Protein AF-A0A2D9HC71-F1 (afdb_monomer)

Solvent-accessible surface area (backbone atoms only — not comparable to full-atom values): 7088 Å² total; per-residue (Å²): 134,86,84,80,78,90,80,75,78,79,78,71,77,45,74,59,57,49,27,47,52,50,37,58,60,58,59,55,52,28,61,72,37,66,41,94,52,65,39,94,90,45,102,46,64,30,28,51,44,60,48,26,53,52,52,30,50,45,60,72,72,49,93,69,63,90,89,57,60,57,69,59,50,36,56,44,42,69,48,67,64,60,27,30,64,72,52,47,76,72,66,94,84,42,81,83,74,67,54,82,56,62,62,46,34,49,54,26,41,55,58,56,60,62,39,55,118

Mean predicted aligned error: 7.42 Å

Radius of gyration: 19.46 Å; Cα contacts (8 Å, |Δi|>4): 107; chains: 1; bounding box: 35×69×45 Å

Sequence (117 aa):
MPSSFPGGNDISVTPRLSQQLHFLLEVDRLKSVERQNHCVHAKRRENTAEHSWHLALFALVLDLPASVDRYRVIQMLLLHDLVEIDAGDTFAYDEEGHGDKLAPETAAAERLFGLLP

Foldseek 3Di:
DDDDDPDPPPPPQDPQNVLVVVLVVLLVLQQVFFDPDPDPPDPDTDTLQVVLVVVLVCLVPDDDPPPDDSVVVNVCSNCVCSLCSFLGDDHPPPPVSPDPSVVSSVVSCCVSVVSHD

Nearest PDB structures (foldseek):
  3kh1-assembly1_A  TM=9.439E-01  e=6.065E-09  Paramagnetospirillum magnetotacticum MS-1
  4l7e-assembly1_A  TM=8.380E-01  e=2.917E-04  Homo sapiens
  4dmb-assembly1_A  TM=8.307E-01  e=3.678E-04  Homo sapiens
  4l1j-assembly1_A  TM=8.373E-01  e=5.847E-04  Homo sapiens
  4l7w-assembly1_A-2  TM=8.364E-01  e=1.566E-03  Homo sapiens

Structure (mmCIF, N/CA/C/O backbone):
data_AF-A0A2D9HC71-F1
#
_entry.id   AF-A0A2D9HC71-F1
#
loop_
_atom_site.group_PDB
_atom_site.id
_atom_site.type_symbol
_atom_site.label_atom_id
_atom_site.label_alt_id
_atom_site.label_comp_id
_atom_site.label_asym_id
_atom_site.label_entity_id
_atom_site.label_seq_id
_atom_site.pdbx_PDB_ins_code
_atom_site.Cartn_x
_atom_site.Cartn_y
_atom_site.Cartn_z
_atom_site.occupancy
_atom_site.B_iso_or_equiv
_atom_site.auth_seq_id
_atom_site.auth_comp_id
_atom_site.auth_asym_id
_atom_site.auth_atom_id
_atom_site.pdbx_PDB_model_num
ATOM 1 N N . MET A 1 1 ? -7.007 42.620 20.228 1.00 36.97 1 MET A N 1
ATOM 2 C CA . MET A 1 1 ? -6.565 43.133 18.914 1.00 36.97 1 MET A CA 1
ATOM 3 C C . MET A 1 1 ? -6.501 41.950 17.961 1.00 36.97 1 MET A C 1
ATOM 5 O O . MET A 1 1 ? -5.686 41.073 18.221 1.00 36.97 1 MET A O 1
ATOM 9 N N . PRO A 1 2 ? -7.370 41.843 16.946 1.00 40.94 2 PRO A N 1
ATOM 10 C CA . PRO A 1 2 ? -7.267 40.769 15.968 1.00 40.94 2 PRO A CA 1
ATOM 11 C C . PRO A 1 2 ? -6.222 41.155 14.915 1.00 40.94 2 PRO A C 1
ATOM 13 O O . PRO A 1 2 ? -6.359 42.176 14.246 1.00 40.94 2 PRO A O 1
ATOM 16 N N . SER A 1 3 ? -5.160 40.362 14.781 1.00 39.69 3 SER A N 1
ATOM 17 C CA . SER A 1 3 ? -4.249 40.446 13.639 1.00 39.69 3 SER A CA 1
ATOM 18 C C . SER A 1 3 ? -4.803 39.571 12.515 1.00 39.69 3 SER A C 1
ATOM 20 O O . SER A 1 3 ? -4.619 38.355 12.508 1.00 39.69 3 SER A O 1
ATOM 22 N N . SER A 1 4 ? -5.520 40.183 11.581 1.00 42.62 4 SER A N 1
ATOM 23 C CA . SER A 1 4 ? -5.905 39.567 10.314 1.00 42.62 4 SER A CA 1
ATOM 24 C C . SER A 1 4 ? -4.711 39.592 9.358 1.00 42.62 4 SER A C 1
ATOM 26 O O . SER A 1 4 ? -4.336 40.660 8.874 1.00 42.62 4 SER A O 1
ATOM 28 N N . PHE A 1 5 ? -4.118 38.429 9.088 1.00 44.91 5 PHE A N 1
ATOM 29 C CA . PHE A 1 5 ? -3.215 38.243 7.952 1.00 44.91 5 PHE A CA 1
ATOM 30 C C . PHE A 1 5 ? -4.054 38.106 6.669 1.00 44.91 5 PHE A C 1
ATOM 32 O O . PHE A 1 5 ? -4.857 37.176 6.581 1.00 44.91 5 PHE A O 1
ATOM 39 N N . PRO A 1 6 ? -3.904 38.995 5.672 1.00 51.66 6 PRO A N 1
ATOM 40 C CA . PRO A 1 6 ? -4.572 38.848 4.390 1.00 51.66 6 PRO A CA 1
ATOM 41 C C . PRO A 1 6 ? -3.710 37.950 3.493 1.00 51.66 6 PRO A C 1
ATOM 43 O O . PRO A 1 6 ? -2.567 38.288 3.198 1.00 51.66 6 PRO A O 1
ATOM 46 N N . GLY A 1 7 ? -4.245 36.803 3.067 1.00 50.25 7 GLY A N 1
ATOM 47 C CA . GLY A 1 7 ? -3.600 35.961 2.047 1.00 50.25 7 GLY A CA 1
ATOM 48 C C . GLY A 1 7 ? -3.447 34.474 2.370 1.00 50.25 7 GLY A C 1
ATOM 49 O O . GLY A 1 7 ? -2.825 33.759 1.590 1.00 50.25 7 GLY A O 1
ATOM 50 N N . GLY A 1 8 ? -4.014 33.975 3.470 1.00 47.31 8 GLY A N 1
ATOM 51 C CA . GLY A 1 8 ? -4.179 32.534 3.641 1.00 47.31 8 GLY A CA 1
ATOM 52 C C . GLY A 1 8 ? -5.299 32.054 2.726 1.00 47.31 8 GLY A C 1
ATOM 53 O O . GLY A 1 8 ? -6.461 32.322 3.016 1.00 47.31 8 GLY A O 1
ATOM 54 N N . ASN A 1 9 ? -4.970 31.376 1.624 1.00 54.88 9 ASN A N 1
ATOM 55 C CA . ASN A 1 9 ? -5.941 30.501 0.973 1.00 54.88 9 ASN A CA 1
ATOM 56 C C . ASN A 1 9 ? -6.439 29.550 2.064 1.00 54.88 9 ASN A C 1
ATOM 58 O O . ASN A 1 9 ? -5.667 28.728 2.558 1.00 54.88 9 ASN A O 1
ATOM 62 N N . ASP A 1 10 ? -7.690 29.709 2.480 1.00 58.59 10 ASP A N 1
ATOM 63 C CA . ASP A 1 10 ? -8.365 28.736 3.321 1.00 58.59 10 ASP A CA 1
ATOM 64 C C . ASP A 1 10 ? -8.474 27.462 2.480 1.00 58.59 10 ASP A C 1
ATOM 66 O O . ASP A 1 10 ? -9.360 27.331 1.630 1.00 58.59 10 ASP A O 1
ATOM 70 N N . ILE A 1 11 ? -7.495 26.559 2.616 1.00 62.00 11 ILE A N 1
ATOM 71 C CA . ILE A 1 11 ? -7.579 25.209 2.061 1.00 62.00 11 ILE A CA 1
ATOM 72 C C . ILE A 1 11 ? -8.621 24.490 2.915 1.00 62.00 11 ILE A C 1
ATOM 74 O O . ILE A 1 11 ? -8.301 23.663 3.767 1.00 62.00 11 ILE A O 1
ATOM 78 N N . SER A 1 12 ? -9.886 24.855 2.719 1.00 76.75 12 SER A N 1
ATOM 79 C CA . SER A 1 12 ? -11.001 24.120 3.281 1.00 76.75 12 SER A CA 1
ATOM 80 C C . SER A 1 12 ? -10.921 22.708 2.706 1.00 76.75 12 SER A C 1
ATOM 82 O O . SER A 1 12 ? -11.017 22.480 1.496 1.00 76.75 12 SER A O 1
ATOM 84 N N . VAL A 1 13 ? -10.623 21.743 3.573 1.00 84.81 13 VAL A N 1
ATOM 85 C CA . VAL A 1 13 ? -10.505 20.343 3.175 1.00 84.81 13 VAL A CA 1
ATOM 86 C C . VAL A 1 13 ? -11.888 19.884 2.731 1.00 84.81 13 VAL A C 1
ATOM 88 O O . VAL A 1 13 ? -12.815 19.786 3.534 1.00 84.81 13 VAL A O 1
ATOM 91 N N . THR A 1 14 ? -12.043 19.628 1.433 1.00 95.00 14 THR A N 1
ATOM 92 C CA . THR A 1 14 ? -13.307 19.108 0.901 1.00 95.00 14 THR A CA 1
ATOM 93 C C . THR A 1 14 ? -13.585 17.712 1.472 1.00 95.00 14 THR A C 1
ATOM 95 O O . THR A 1 14 ? -12.635 16.965 1.728 1.00 95.00 14 THR A O 1
ATOM 98 N N . PRO A 1 15 ? -14.859 17.292 1.607 1.00 94.25 15 PRO A N 1
ATOM 99 C CA . PRO A 1 15 ? -15.185 15.931 2.041 1.00 94.25 15 PRO A CA 1
ATOM 100 C C . PRO A 1 15 ? -14.494 14.853 1.194 1.00 94.25 15 PRO A C 1
ATOM 102 O O . PRO A 1 15 ? -13.988 13.871 1.733 1.00 94.25 15 PRO A O 1
ATOM 105 N N . ARG A 1 16 ? -14.381 15.085 -0.123 1.00 95.50 16 ARG A N 1
ATOM 106 C CA . ARG A 1 16 ? -13.664 14.207 -1.057 1.00 95.50 16 ARG A CA 1
ATOM 107 C C . ARG A 1 16 ? -12.180 14.084 -0.709 1.00 95.50 16 ARG A C 1
ATOM 109 O O . ARG A 1 16 ? -11.674 12.973 -0.606 1.00 95.50 16 ARG A O 1
ATOM 116 N N . LEU A 1 17 ? -11.491 15.211 -0.515 1.00 95.62 17 LEU A N 1
ATOM 117 C CA . LEU A 1 17 ? -10.074 15.210 -0.144 1.00 95.62 17 LEU A CA 1
ATOM 118 C C . LEU A 1 17 ? -9.864 14.543 1.220 1.00 95.62 17 LEU A C 1
ATOM 120 O O . LEU A 1 17 ? -8.917 13.783 1.385 1.00 95.62 17 LEU A O 1
ATOM 124 N N . SER A 1 18 ? -10.767 14.773 2.177 1.00 96.00 18 SER A N 1
ATOM 125 C CA . SER A 1 18 ? -10.693 14.127 3.488 1.00 96.00 18 SER A CA 1
ATOM 126 C C . SER A 1 18 ? -10.788 12.602 3.393 1.00 96.00 18 SER A C 1
ATOM 128 O O . SER A 1 18 ? -10.026 11.917 4.068 1.00 96.00 18 SER A O 1
ATOM 130 N N . GLN A 1 19 ? -11.684 12.066 2.557 1.00 96.94 19 GLN A N 1
ATOM 131 C CA . GLN A 1 19 ? -11.811 10.618 2.334 1.00 96.94 19 GLN A CA 1
ATOM 132 C C . GLN A 1 19 ? -10.568 10.037 1.655 1.00 96.94 19 GLN A C 1
ATOM 134 O O . GLN A 1 19 ? -10.045 9.014 2.085 1.00 96.94 19 GLN A O 1
ATOM 139 N N . GLN A 1 20 ? -10.028 10.735 0.652 1.00 97.38 20 GLN A N 1
ATOM 140 C CA . GLN A 1 20 ? -8.792 10.326 -0.018 1.00 97.38 20 GLN A CA 1
ATOM 141 C C . GLN A 1 20 ? -7.602 10.289 0.946 1.00 97.38 20 GLN A C 1
ATOM 143 O O . GLN A 1 20 ? -6.853 9.318 0.954 1.00 97.38 20 GLN A O 1
ATOM 148 N N . LEU A 1 21 ? -7.434 11.318 1.781 1.00 97.31 21 LEU A N 1
ATOM 149 C CA . LEU A 1 21 ? -6.377 11.345 2.792 1.00 97.31 21 LEU A CA 1
ATOM 150 C C . LEU A 1 21 ? -6.566 10.237 3.830 1.00 97.31 21 LEU A C 1
ATOM 152 O O . LEU A 1 21 ? -5.591 9.596 4.207 1.00 97.31 21 LEU A O 1
ATOM 156 N N . HIS A 1 22 ? -7.804 9.979 4.254 1.00 97.44 22 HIS A N 1
ATOM 157 C CA . HIS A 1 22 ? -8.105 8.887 5.174 1.00 97.44 22 HIS A CA 1
ATOM 158 C C . HIS A 1 22 ? -7.741 7.522 4.578 1.00 97.44 22 HIS A C 1
ATOM 160 O O . HIS A 1 22 ? -7.054 6.746 5.232 1.00 97.44 22 HIS A O 1
ATOM 166 N N . PHE A 1 23 ? -8.113 7.263 3.321 1.00 98.12 23 PHE A N 1
ATOM 167 C CA . PHE A 1 23 ? -7.698 6.056 2.606 1.00 98.12 23 PHE A CA 1
ATOM 168 C C . PHE A 1 23 ? -6.170 5.934 2.544 1.00 98.12 23 PHE A C 1
ATOM 170 O O . PHE A 1 23 ? -5.630 4.894 2.900 1.00 98.12 23 PHE A O 1
ATOM 177 N N . LEU A 1 24 ? -5.466 7.003 2.151 1.00 97.94 24 LEU A N 1
ATOM 178 C CA . LEU A 1 24 ? -4.002 7.003 2.044 1.00 97.94 24 LEU A CA 1
ATOM 179 C C . LEU A 1 24 ? -3.304 6.737 3.387 1.00 97.94 24 LEU A C 1
ATOM 181 O O . LEU A 1 24 ? -2.277 6.065 3.413 1.00 97.94 24 LEU A O 1
ATOM 185 N N . LEU A 1 25 ? -3.854 7.253 4.489 1.00 98.06 25 LEU A N 1
ATOM 186 C CA . LEU A 1 25 ? -3.351 6.981 5.836 1.00 98.06 25 LEU A CA 1
ATOM 187 C C . LEU A 1 25 ? -3.640 5.540 6.271 1.00 98.06 25 LEU A C 1
ATOM 189 O O . LEU A 1 25 ? -2.776 4.909 6.872 1.00 98.06 25 LEU A O 1
ATOM 193 N N . GLU A 1 26 ? -4.821 5.009 5.955 1.00 98.19 26 GLU A N 1
ATOM 194 C CA . GLU A 1 26 ? -5.191 3.638 6.314 1.00 98.19 26 GLU A CA 1
ATOM 195 C C . GLU A 1 26 ? -4.322 2.608 5.581 1.00 98.19 26 GLU A C 1
ATOM 197 O O . GLU A 1 26 ? -3.832 1.664 6.200 1.00 98.19 26 GLU A O 1
ATOM 202 N N . VAL A 1 27 ? -4.061 2.801 4.283 1.00 98.00 27 VAL A N 1
ATOM 203 C CA . VAL A 1 27 ? -3.253 1.850 3.500 1.00 98.00 27 VAL A CA 1
ATOM 204 C C . VAL A 1 27 ? -1.766 1.851 3.86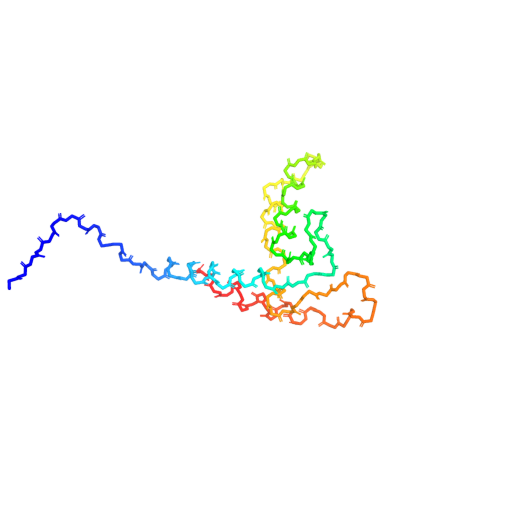1 1.00 98.00 27 VAL A C 1
ATOM 206 O O . VAL A 1 27 ? -1.061 0.892 3.552 1.00 98.00 27 VAL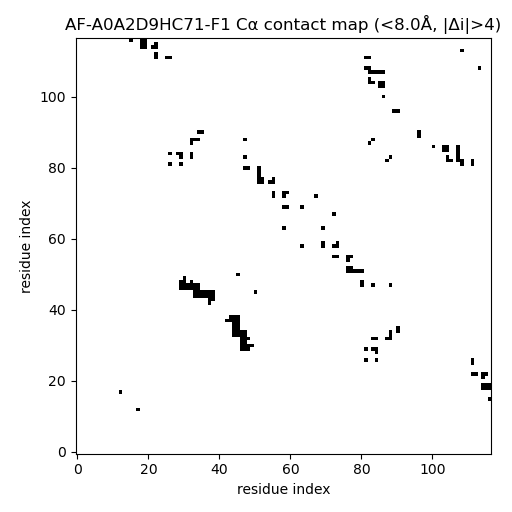 A O 1
ATOM 209 N N . ASP A 1 28 ? -1.276 2.871 4.577 1.00 98.31 28 ASP A N 1
ATOM 210 C CA . ASP A 1 28 ? 0.090 2.888 5.120 1.00 98.31 28 ASP A CA 1
ATOM 211 C C . ASP A 1 28 ? 0.359 1.688 6.045 1.00 98.31 28 ASP A C 1
ATOM 213 O O . ASP A 1 28 ? 1.485 1.186 6.113 1.00 98.31 28 ASP A O 1
ATOM 217 N N . ARG A 1 29 ? -0.698 1.159 6.682 1.00 98.19 29 ARG A N 1
ATOM 218 C CA . ARG A 1 29 ? -0.651 -0.032 7.540 1.00 98.19 29 ARG A CA 1
ATOM 219 C C . ARG A 1 29 ? -0.110 -1.269 6.826 1.00 98.19 29 ARG A C 1
ATOM 221 O O . ARG A 1 29 ? 0.425 -2.146 7.503 1.00 98.19 29 ARG A O 1
ATOM 228 N N . LEU A 1 30 ? -0.149 -1.323 5.492 1.00 98.31 30 LEU A N 1
ATOM 229 C CA . LEU A 1 30 ? 0.437 -2.421 4.717 1.00 98.31 30 LEU A CA 1
ATOM 230 C C . LEU A 1 30 ? 1.935 -2.618 5.017 1.00 98.31 30 LEU A C 1
ATOM 232 O O . LEU A 1 30 ? 2.440 -3.736 4.985 1.00 98.31 30 LEU A O 1
ATOM 236 N N . LYS A 1 31 ? 2.651 -1.551 5.397 1.00 98.19 31 LYS A N 1
ATOM 237 C CA . LYS A 1 31 ? 4.072 -1.609 5.793 1.00 98.19 31 LYS A CA 1
ATOM 238 C C . LYS A 1 31 ? 4.330 -2.438 7.056 1.00 98.19 31 LYS A C 1
ATOM 240 O O . LYS A 1 31 ? 5.484 -2.744 7.346 1.00 98.19 31 LYS A O 1
ATOM 245 N N . SER A 1 32 ? 3.285 -2.762 7.819 1.00 97.31 32 SER A N 1
ATOM 246 C CA . SER A 1 32 ? 3.369 -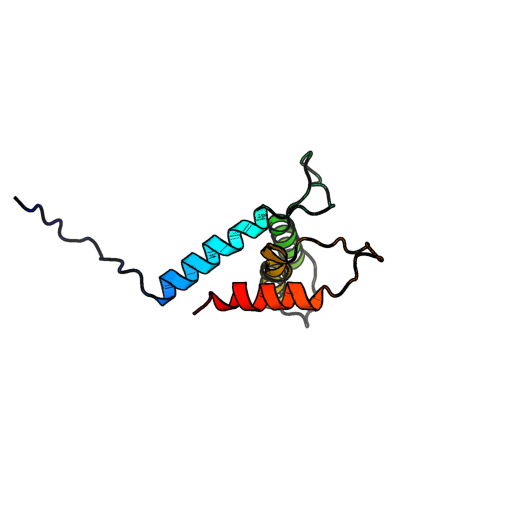3.578 9.037 1.00 97.31 32 SER A CA 1
ATOM 247 C C . SER A 1 32 ? 3.103 -5.069 8.806 1.00 97.31 32 SER A C 1
ATOM 249 O O . SER A 1 32 ? 3.321 -5.864 9.718 1.00 97.31 32 SER A O 1
ATOM 251 N N . VAL A 1 33 ? 2.669 -5.459 7.602 1.00 97.00 33 VAL A N 1
ATOM 252 C CA . VAL A 1 33 ? 2.436 -6.861 7.240 1.00 97.00 33 VAL A CA 1
ATOM 253 C C . VAL A 1 33 ? 3.759 -7.478 6.787 1.00 97.00 33 VAL A C 1
ATOM 255 O O . VAL A 1 33 ? 4.297 -7.098 5.750 1.00 97.00 33 VAL A O 1
ATOM 258 N N . GLU A 1 34 ? 4.320 -8.391 7.583 1.00 96.31 34 GLU A N 1
ATOM 259 C CA . GLU A 1 34 ? 5.563 -9.101 7.251 1.00 96.31 34 GLU A CA 1
ATOM 260 C C . GLU A 1 34 ? 5.307 -10.369 6.429 1.00 96.31 34 GLU A C 1
ATOM 262 O O . GLU A 1 34 ? 4.557 -11.253 6.846 1.00 96.31 34 GLU A O 1
ATOM 267 N N . ARG A 1 35 ? 6.055 -10.520 5.337 1.00 94.00 35 ARG A N 1
ATOM 268 C CA . ARG A 1 35 ? 6.081 -11.699 4.467 1.00 94.00 35 ARG A CA 1
ATOM 269 C C . ARG A 1 35 ? 7.152 -12.682 4.896 1.00 94.00 35 ARG A C 1
ATOM 271 O O . ARG A 1 35 ? 8.125 -12.329 5.557 1.00 94.00 35 ARG A O 1
ATOM 278 N N . GLN A 1 36 ? 7.020 -13.956 4.537 1.00 91.19 36 GLN A N 1
ATOM 279 C CA . GLN A 1 36 ? 8.065 -14.963 4.823 1.00 91.19 36 GLN A CA 1
ATOM 280 C C . GLN A 1 36 ? 9.396 -14.680 4.100 1.00 91.19 36 GLN A C 1
ATOM 282 O O . GLN A 1 36 ? 10.458 -15.103 4.556 1.00 91.19 36 GLN A O 1
ATOM 287 N N . ASN A 1 37 ? 9.357 -13.942 2.991 1.00 91.50 37 ASN A N 1
ATOM 288 C CA . ASN A 1 37 ? 10.540 -13.588 2.218 1.00 91.50 37 ASN A CA 1
ATOM 289 C C . ASN A 1 37 ? 11.503 -12.706 3.028 1.00 91.50 37 ASN A C 1
ATOM 291 O O . ASN A 1 37 ? 11.094 -11.859 3.816 1.00 91.50 37 ASN A O 1
ATOM 295 N N . HIS A 1 38 ? 12.806 -12.877 2.802 1.00 93.69 38 HIS A N 1
ATOM 296 C CA . HIS A 1 38 ? 13.843 -12.029 3.388 1.00 93.69 38 HIS A CA 1
ATOM 297 C C . HIS A 1 38 ? 14.331 -10.982 2.390 1.00 93.69 38 HIS A C 1
ATOM 299 O O . HIS A 1 38 ? 14.505 -11.267 1.204 1.00 93.69 38 HIS A O 1
ATOM 305 N N . CYS A 1 39 ? 14.634 -9.782 2.884 1.00 95.31 39 CYS A N 1
ATOM 306 C CA . CYS A 1 39 ? 15.272 -8.760 2.066 1.00 95.31 39 CYS A CA 1
ATOM 307 C C . CYS A 1 39 ? 16.685 -9.205 1.654 1.00 95.31 39 CYS A C 1
ATOM 309 O O . CYS A 1 39 ? 17.500 -9.575 2.496 1.00 95.31 39 CYS A O 1
ATOM 311 N N . VAL A 1 40 ? 17.029 -9.061 0.372 1.00 94.19 40 VAL A N 1
ATOM 312 C CA . VAL A 1 40 ? 18.364 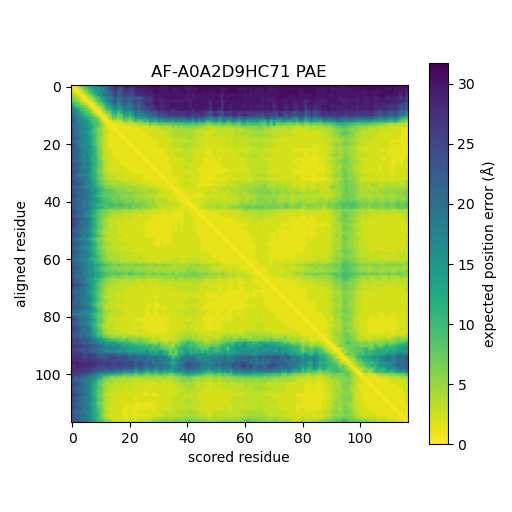-9.425 -0.151 1.00 94.19 40 VAL A CA 1
ATOM 313 C C . VAL A 1 40 ? 19.490 -8.624 0.520 1.00 94.19 40 VAL A C 1
ATOM 315 O O . VAL A 1 40 ? 20.580 -9.141 0.757 1.00 94.19 40 VAL A O 1
ATOM 318 N N . HIS A 1 41 ? 19.222 -7.360 0.854 1.00 95.44 41 HIS A N 1
ATOM 319 C CA . HIS A 1 41 ? 20.216 -6.425 1.389 1.00 95.44 41 HIS A CA 1
ATOM 320 C C . HIS A 1 41 ? 19.963 -6.007 2.846 1.00 95.44 41 HIS A C 1
ATOM 322 O O . HIS A 1 41 ? 20.650 -5.121 3.351 1.00 95.44 41 HIS A O 1
ATOM 328 N N . ALA A 1 42 ? 19.007 -6.628 3.544 1.00 93.81 42 ALA A N 1
ATOM 329 C CA . ALA A 1 42 ? 18.717 -6.320 4.944 1.00 93.81 42 ALA A CA 1
ATOM 330 C C . ALA A 1 42 ? 18.448 -7.593 5.754 1.00 93.81 42 ALA A C 1
ATOM 332 O O . ALA A 1 42 ? 17.814 -8.527 5.282 1.00 93.81 42 ALA A O 1
ATOM 333 N N . LYS A 1 43 ? 18.896 -7.622 7.014 1.00 94.94 43 LYS A N 1
ATOM 334 C CA . LYS A 1 43 ? 18.704 -8.766 7.926 1.00 94.94 43 LYS A CA 1
ATOM 335 C C . LYS A 1 43 ? 17.320 -8.755 8.585 1.00 94.94 43 LYS A C 1
ATOM 337 O O . LYS A 1 43 ? 17.211 -8.834 9.804 1.00 94.94 43 LYS A O 1
ATOM 342 N N . ARG A 1 44 ? 16.272 -8.599 7.784 1.00 96.50 44 ARG A N 1
ATOM 343 C CA . ARG A 1 44 ? 14.874 -8.608 8.225 1.00 96.50 44 ARG A CA 1
ATOM 344 C C . ARG A 1 44 ? 13.995 -9.270 7.171 1.00 96.50 44 ARG A C 1
ATOM 346 O O . ARG A 1 44 ? 14.455 -9.535 6.056 1.00 96.50 44 ARG A O 1
ATOM 353 N N . ARG A 1 45 ? 12.755 -9.549 7.548 1.00 96.12 45 ARG A N 1
ATOM 354 C CA . ARG A 1 45 ? 11.720 -9.993 6.620 1.00 96.12 45 ARG A CA 1
ATOM 355 C C . ARG A 1 45 ? 11.265 -8.834 5.742 1.00 96.12 45 ARG A C 1
ATOM 357 O O . ARG A 1 45 ? 11.362 -7.667 6.142 1.00 96.12 45 ARG A O 1
ATOM 364 N N . GLU A 1 46 ? 10.840 -9.188 4.539 1.00 97.12 46 GLU A N 1
ATOM 365 C CA . GLU A 1 46 ? 10.182 -8.286 3.609 1.00 97.12 46 GLU A CA 1
ATOM 366 C C . GLU A 1 46 ? 8.781 -7.940 4.149 1.00 97.12 46 GLU A C 1
ATOM 368 O O . GLU A 1 46 ? 8.130 -8.809 4.720 1.00 97.12 46 GLU A O 1
ATOM 373 N N . ASN A 1 47 ? 8.299 -6.708 3.996 1.00 97.56 47 ASN A N 1
ATOM 374 C CA . ASN A 1 47 ? 6.896 -6.353 4.217 1.00 97.56 47 ASN A CA 1
ATOM 375 C C . ASN A 1 47 ? 6.116 -6.280 2.895 1.00 97.56 47 ASN A C 1
ATOM 377 O O . ASN A 1 47 ? 6.681 -6.136 1.811 1.00 97.56 47 ASN A O 1
ATOM 381 N N . THR A 1 48 ? 4.796 -6.345 2.973 1.00 97.56 48 THR A N 1
ATOM 382 C CA . THR A 1 48 ? 3.940 -6.393 1.784 1.00 97.56 48 THR A CA 1
ATOM 383 C C . THR A 1 48 ? 3.978 -5.114 0.939 1.00 97.56 48 THR A C 1
ATOM 385 O O . THR A 1 48 ? 3.929 -5.168 -0.295 1.00 97.56 48 THR A O 1
ATOM 388 N N . ALA A 1 49 ? 4.158 -3.943 1.556 1.00 98.00 49 ALA A N 1
ATOM 389 C CA . ALA A 1 49 ? 4.250 -2.691 0.806 1.00 98.00 49 ALA A CA 1
ATOM 390 C C . ALA A 1 49 ? 5.535 -2.611 -0.040 1.00 98.00 49 ALA A C 1
ATOM 392 O O . ALA A 1 49 ? 5.492 -2.189 -1.198 1.00 98.00 49 ALA A O 1
ATOM 393 N N . GLU A 1 50 ? 6.681 -3.029 0.507 1.00 97.69 50 GLU A N 1
ATOM 394 C CA . GLU A 1 50 ? 7.935 -3.055 -0.259 1.00 97.69 50 GLU A CA 1
ATOM 395 C C . GLU A 1 50 ? 7.949 -4.158 -1.326 1.00 97.69 50 GLU A C 1
ATOM 397 O O . GLU A 1 50 ? 8.505 -3.938 -2.401 1.00 97.69 50 GLU A O 1
ATOM 402 N N . HIS A 1 51 ? 7.254 -5.274 -1.090 1.00 97.25 51 HIS A N 1
ATOM 403 C CA . HIS A 1 51 ? 7.022 -6.302 -2.103 1.00 97.25 51 HIS A CA 1
ATOM 404 C C . HIS A 1 51 ? 6.297 -5.728 -3.331 1.00 97.25 51 HIS A C 1
ATOM 406 O O . HIS A 1 51 ? 6.797 -5.800 -4.457 1.00 97.25 51 HIS A O 1
ATOM 412 N N . SER A 1 52 ? 5.157 -5.069 -3.101 1.00 97.94 52 SER A N 1
ATOM 413 C CA . SER A 1 52 ? 4.358 -4.425 -4.151 1.00 97.94 52 SER A CA 1
ATOM 414 C C . SER A 1 52 ? 5.152 -3.354 -4.912 1.00 97.94 52 SER A C 1
ATOM 416 O O . SER A 1 52 ? 5.115 -3.295 -6.144 1.00 97.94 52 SER A O 1
ATOM 418 N N . TRP A 1 53 ? 5.934 -2.535 -4.198 1.00 98.31 53 TRP A N 1
ATOM 419 C CA . TRP A 1 53 ? 6.845 -1.563 -4.814 1.00 98.31 53 TRP A CA 1
ATOM 420 C C . TRP A 1 53 ? 7.885 -2.239 -5.719 1.00 98.31 53 TRP A C 1
ATOM 422 O O . TRP A 1 53 ? 8.106 -1.792 -6.847 1.00 98.31 53 TRP A O 1
ATOM 432 N N . HIS A 1 54 ? 8.508 -3.324 -5.257 1.00 97.81 54 HIS A N 1
ATOM 433 C CA . HIS A 1 54 ? 9.557 -4.001 -6.011 1.00 97.81 54 HIS A CA 1
ATOM 434 C C . HIS A 1 54 ? 9.001 -4.696 -7.265 1.00 97.81 54 HIS A C 1
ATOM 436 O O . HIS A 1 54 ? 9.604 -4.601 -8.336 1.00 97.81 54 HIS A O 1
ATOM 442 N N . LEU A 1 55 ? 7.805 -5.292 -7.183 1.00 97.75 55 LEU A N 1
ATOM 443 C CA . LEU A 1 55 ? 7.104 -5.834 -8.352 1.00 97.75 55 LEU A CA 1
ATOM 444 C C . LEU A 1 55 ? 6.719 -4.743 -9.360 1.00 97.75 55 LEU A C 1
ATOM 446 O O . LEU A 1 55 ? 6.858 -4.940 -10.569 1.00 97.75 55 LEU A O 1
ATOM 450 N N . ALA A 1 56 ? 6.286 -3.567 -8.900 1.00 98.38 56 ALA A N 1
ATOM 451 C CA . ALA A 1 56 ? 6.010 -2.444 -9.795 1.00 98.38 56 ALA A CA 1
ATOM 452 C C . ALA A 1 56 ? 7.273 -1.992 -10.558 1.00 98.38 56 ALA A C 1
ATOM 454 O O . ALA A 1 56 ? 7.195 -1.669 -11.746 1.00 98.38 56 ALA A O 1
ATOM 455 N N . LEU A 1 57 ? 8.452 -2.033 -9.921 1.00 98.31 57 LEU A N 1
ATOM 456 C CA . LEU A 1 57 ? 9.728 -1.806 -10.610 1.00 98.31 57 LEU A CA 1
ATOM 457 C C . LEU A 1 57 ? 10.034 -2.901 -11.635 1.00 98.31 57 LEU A C 1
ATOM 459 O O . LEU A 1 57 ? 10.508 -2.588 -12.728 1.00 98.31 57 LEU A O 1
ATOM 463 N N . PHE A 1 58 ? 9.722 -4.164 -11.337 1.00 98.06 58 PHE A N 1
ATOM 464 C CA . PHE A 1 58 ? 9.873 -5.249 -12.311 1.00 98.06 58 PHE A CA 1
ATOM 465 C C . PHE A 1 58 ? 9.012 -4.989 -13.548 1.00 98.06 58 PHE A C 1
ATOM 467 O O . PHE A 1 58 ? 9.514 -5.094 -14.662 1.00 98.06 58 PHE A O 1
ATOM 474 N N . ALA A 1 59 ? 7.759 -4.560 -13.378 1.00 97.88 59 ALA A N 1
ATOM 475 C CA . ALA A 1 59 ? 6.879 -4.219 -14.498 1.00 97.88 59 ALA A CA 1
ATOM 476 C C . ALA A 1 59 ? 7.394 -3.041 -15.352 1.00 97.88 59 ALA A C 1
ATOM 478 O O . ALA A 1 59 ? 7.089 -2.958 -16.543 1.00 97.88 59 ALA A O 1
ATOM 479 N N . LEU A 1 60 ? 8.178 -2.129 -14.766 1.00 97.62 60 LEU A N 1
ATOM 480 C CA . LEU A 1 60 ? 8.824 -1.030 -15.490 1.00 97.62 60 LEU A CA 1
ATOM 481 C C . LEU A 1 60 ? 10.067 -1.476 -16.273 1.00 97.62 60 LEU A C 1
ATOM 483 O O . LEU A 1 60 ? 10.319 -0.947 -17.358 1.00 97.62 60 LEU A O 1
ATOM 487 N N . VAL A 1 61 ? 10.844 -2.415 -15.730 1.00 98.31 61 VAL A N 1
ATOM 488 C CA . VAL A 1 61 ? 12.155 -2.810 -16.273 1.00 98.31 61 VAL A CA 1
ATOM 489 C C . VAL A 1 61 ? 12.064 -4.001 -17.224 1.00 98.31 61 VAL A C 1
ATOM 491 O O . VAL A 1 61 ? 12.757 -4.021 -18.239 1.00 98.31 61 VAL A O 1
ATOM 494 N N . LEU A 1 62 ? 11.234 -4.992 -16.908 1.00 97.88 62 LEU A N 1
ATOM 495 C CA . LEU A 1 62 ? 11.116 -6.211 -17.700 1.00 97.88 62 LEU A CA 1
ATOM 496 C C . LEU A 1 62 ? 10.336 -5.964 -18.991 1.00 97.88 62 LEU A C 1
ATOM 498 O O . LEU A 1 62 ? 9.436 -5.120 -19.057 1.00 97.88 62 LEU A O 1
ATOM 502 N N . ASP A 1 63 ? 10.683 -6.727 -20.024 1.00 96.88 63 ASP A N 1
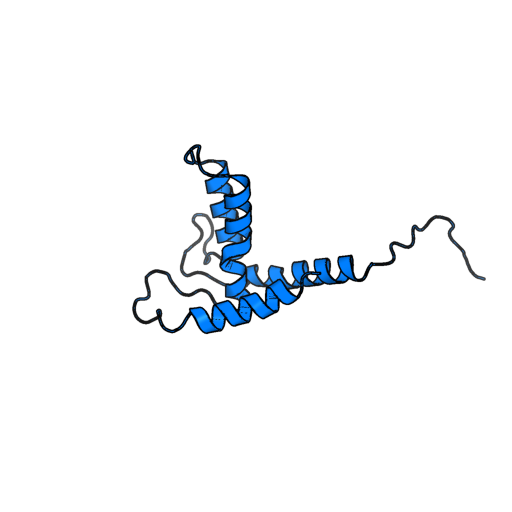ATOM 503 C CA . ASP A 1 63 ? 9.935 -6.722 -21.273 1.00 96.88 63 ASP A CA 1
ATOM 504 C C . ASP A 1 63 ? 8.581 -7.404 -21.051 1.00 96.88 63 ASP A C 1
ATOM 506 O O . ASP A 1 63 ? 8.510 -8.550 -20.602 1.00 96.88 63 ASP A O 1
ATOM 510 N N . LEU A 1 64 ? 7.505 -6.663 -21.309 1.00 95.69 64 LEU A N 1
ATOM 511 C CA . LEU A 1 64 ? 6.140 -7.165 -21.191 1.00 95.69 64 LEU A CA 1
ATOM 512 C C . LEU A 1 64 ? 5.592 -7.395 -22.600 1.00 95.69 64 LEU A C 1
ATOM 514 O O . LEU A 1 64 ? 5.926 -6.633 -23.509 1.00 95.69 64 LEU A O 1
ATOM 518 N N . PRO A 1 65 ? 4.712 -8.391 -22.802 1.00 97.19 65 PRO A N 1
ATOM 519 C CA . PRO A 1 65 ? 4.069 -8.583 -24.094 1.00 97.19 65 PRO A CA 1
ATOM 520 C C . PRO A 1 65 ? 3.404 -7.290 -24.583 1.00 97.19 65 PRO A C 1
ATOM 522 O O . PRO A 1 65 ? 2.748 -6.600 -23.808 1.00 97.19 65 PRO A O 1
ATOM 525 N N . ALA A 1 66 ? 3.509 -6.989 -25.880 1.00 94.81 66 ALA A N 1
ATOM 526 C CA . ALA A 1 66 ? 2.972 -5.750 -26.457 1.00 94.81 66 ALA A CA 1
ATOM 527 C C . ALA A 1 66 ? 1.447 -5.577 -26.281 1.00 94.81 66 ALA A C 1
ATOM 529 O O . ALA A 1 66 ? 0.929 -4.470 -26.395 1.00 94.81 66 ALA A O 1
ATOM 530 N N . SER A 1 67 ? 0.722 -6.666 -26.012 1.00 97.38 67 SER A N 1
ATOM 531 C CA . SER A 1 67 ? -0.711 -6.664 -25.704 1.00 97.38 67 SER A CA 1
ATOM 532 C C . SER A 1 67 ? -1.044 -6.256 -24.262 1.00 97.38 67 SER A C 1
ATOM 534 O O . SER A 1 67 ? -2.221 -6.104 -23.939 1.00 97.38 67 SER A O 1
ATOM 536 N N . VAL A 1 68 ? -0.046 -6.107 -23.388 1.00 97.62 68 VAL A N 1
ATOM 537 C CA . VAL A 1 68 ? -0.225 -5.793 -21.968 1.0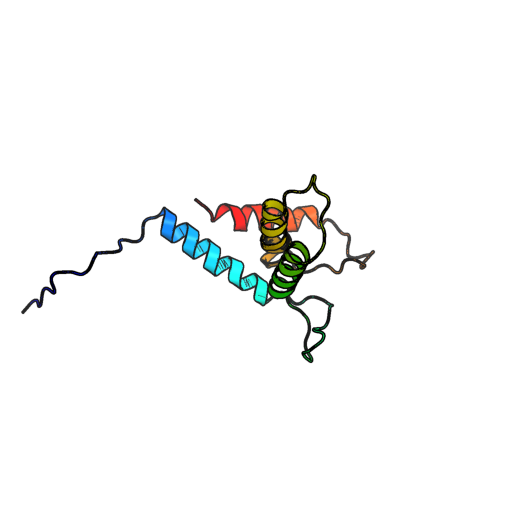0 97.62 68 VAL A CA 1
ATOM 538 C C . VAL A 1 68 ? -0.051 -4.297 -21.733 1.00 97.62 68 VAL A C 1
ATOM 540 O O . VAL A 1 68 ? 1.001 -3.721 -22.009 1.00 97.62 68 VAL A O 1
ATOM 543 N N . ASP A 1 69 ? -1.069 -3.671 -21.146 1.00 97.81 69 ASP A N 1
ATOM 544 C CA . ASP A 1 69 ? -0.962 -2.298 -20.661 1.00 97.81 69 ASP A CA 1
ATOM 545 C C . ASP A 1 69 ? -0.111 -2.253 -19.383 1.00 97.81 69 ASP A C 1
ATOM 547 O O . ASP A 1 69 ? -0.550 -2.609 -18.285 1.00 97.81 69 ASP A O 1
ATOM 551 N N . ARG A 1 70 ? 1.125 -1.775 -19.532 1.00 97.56 70 ARG A N 1
ATOM 552 C CA . ARG A 1 70 ? 2.072 -1.602 -18.429 1.00 97.56 70 ARG A CA 1
ATOM 553 C C . ARG A 1 70 ? 1.538 -0.688 -17.326 1.00 97.56 70 ARG A C 1
ATOM 555 O O . ARG A 1 70 ? 1.793 -0.960 -16.155 1.00 97.56 70 ARG A O 1
ATOM 562 N N . TYR A 1 71 ? 0.808 0.375 -17.665 1.00 97.81 71 TYR A N 1
ATOM 563 C CA . TYR A 1 71 ? 0.253 1.281 -16.660 1.00 97.81 71 TYR A CA 1
ATOM 564 C C . TYR A 1 71 ? -0.782 0.555 -15.801 1.00 97.81 71 TYR A C 1
ATOM 566 O O . TYR A 1 71 ? -0.718 0.618 -14.571 1.00 97.81 71 TYR A O 1
ATOM 574 N N . ARG A 1 72 ? -1.660 -0.232 -16.434 1.00 98.00 72 ARG A N 1
ATOM 575 C CA . ARG A 1 72 ? -2.622 -1.079 -15.724 1.00 98.00 72 ARG A CA 1
ATOM 576 C C . ARG A 1 72 ? -1.938 -2.106 -14.820 1.00 98.00 72 ARG A C 1
ATOM 578 O O . ARG A 1 72 ? -2.402 -2.309 -13.699 1.00 98.00 72 ARG A O 1
ATOM 585 N N . VAL A 1 73 ? -0.847 -2.731 -15.272 1.00 98.25 73 VAL A N 1
ATOM 586 C CA . VAL A 1 73 ? -0.067 -3.684 -14.459 1.00 98.25 73 VAL A CA 1
ATOM 587 C C . VAL A 1 73 ? 0.515 -3.005 -13.225 1.00 98.25 73 VAL A C 1
ATOM 589 O O . VAL A 1 73 ? 0.342 -3.512 -12.124 1.00 98.25 73 VAL A O 1
ATOM 592 N N . ILE A 1 74 ? 1.146 -1.840 -13.382 1.00 98.38 74 ILE A N 1
ATOM 593 C CA . ILE A 1 74 ? 1.720 -1.093 -12.254 1.00 98.38 74 ILE A CA 1
ATOM 594 C C . ILE A 1 74 ? 0.629 -0.715 -11.247 1.00 98.38 74 ILE A C 1
ATOM 596 O O . ILE A 1 74 ? 0.809 -0.922 -10.052 1.00 98.38 74 ILE A O 1
ATOM 600 N N . GLN A 1 75 ? -0.519 -0.214 -11.714 1.00 98.12 75 GLN A N 1
ATOM 601 C CA . GLN A 1 75 ? -1.649 0.085 -10.832 1.00 98.12 75 GLN A CA 1
ATOM 602 C C . GLN A 1 75 ? -2.142 -1.158 -10.089 1.00 98.12 75 GLN A C 1
ATOM 604 O O . GLN A 1 75 ? -2.416 -1.080 -8.900 1.00 98.12 75 GLN A O 1
ATOM 609 N N . MET A 1 76 ? -2.259 -2.297 -10.775 1.00 98.00 76 MET A N 1
ATOM 610 C CA . MET A 1 76 ? -2.688 -3.550 -10.155 1.00 98.00 76 MET A CA 1
ATOM 611 C C . MET A 1 76 ? -1.688 -4.005 -9.086 1.00 98.00 76 MET A C 1
ATOM 613 O O . MET A 1 76 ? -2.100 -4.237 -7.956 1.00 98.00 76 MET A O 1
ATOM 617 N N . LEU A 1 77 ? -0.387 -4.017 -9.388 1.00 98.31 77 LEU A N 1
ATOM 618 C CA . LEU A 1 77 ? 0.660 -4.426 -8.445 1.00 98.31 77 LEU A CA 1
ATOM 619 C C . LEU A 1 77 ? 0.731 -3.527 -7.206 1.00 98.31 77 LEU A C 1
ATOM 621 O O . LEU A 1 77 ? 0.960 -4.018 -6.110 1.00 98.31 77 LEU A O 1
ATOM 625 N N . LEU A 1 78 ? 0.487 -2.223 -7.345 1.00 97.81 78 LEU A N 1
ATOM 626 C CA . LEU A 1 78 ? 0.451 -1.312 -6.196 1.00 97.81 78 LEU A CA 1
ATOM 627 C C . LEU A 1 78 ? -0.769 -1.520 -5.283 1.00 97.81 78 LEU A C 1
ATOM 629 O O . LEU A 1 78 ? -0.755 -1.044 -4.151 1.00 97.81 78 LEU A O 1
ATOM 633 N N . LEU A 1 79 ? -1.826 -2.176 -5.772 1.00 97.00 79 LEU A N 1
ATOM 634 C CA . LEU A 1 79 ? -3.100 -2.323 -5.062 1.00 97.00 79 LEU A CA 1
ATOM 635 C C . LEU A 1 79 ? -3.395 -3.761 -4.618 1.00 97.00 79 LEU A C 1
ATOM 637 O O . LEU A 1 79 ? -4.215 -3.937 -3.721 1.00 97.00 79 LEU A O 1
ATOM 641 N N . HIS A 1 80 ? -2.783 -4.765 -5.256 1.00 96.62 80 HIS A N 1
ATOM 642 C CA . HIS A 1 80 ? -3.220 -6.163 -5.168 1.00 96.62 80 HIS A CA 1
ATOM 643 C C . HIS A 1 80 ? -3.240 -6.717 -3.741 1.00 96.62 80 HIS A C 1
ATOM 645 O O . HIS A 1 80 ? -4.227 -7.337 -3.360 1.00 96.62 80 HIS A O 1
ATOM 651 N N . ASP A 1 81 ? -2.227 -6.390 -2.940 1.00 97.06 81 ASP A N 1
ATOM 652 C CA . ASP A 1 81 ? -2.098 -6.902 -1.576 1.00 97.06 81 ASP A CA 1
ATOM 653 C C . ASP A 1 81 ? -2.652 -5.944 -0.506 1.00 97.06 81 ASP A C 1
ATOM 655 O O . ASP A 1 81 ? -2.470 -6.174 0.685 1.00 97.06 81 ASP A O 1
ATOM 659 N N . LEU A 1 82 ? -3.358 -4.861 -0.867 1.00 97.81 82 LEU A N 1
ATOM 660 C CA . LEU A 1 82 ? -3.942 -3.962 0.146 1.00 97.81 82 LEU A CA 1
ATOM 661 C C . LEU A 1 82 ? -4.877 -4.699 1.115 1.00 97.81 82 LEU A C 1
ATOM 663 O O . LEU A 1 82 ? -4.961 -4.335 2.286 1.00 97.81 82 LEU A O 1
ATOM 667 N N . VAL A 1 83 ? -5.542 -5.753 0.643 1.00 97.25 83 VAL A N 1
ATOM 668 C CA . VAL A 1 83 ? -6.412 -6.612 1.456 1.00 97.25 83 VAL A CA 1
ATOM 669 C C . VAL A 1 83 ? -5.666 -7.332 2.585 1.00 97.25 83 VAL A C 1
ATOM 671 O O . VAL A 1 83 ? -6.271 -7.638 3.613 1.00 97.25 83 VAL A O 1
ATOM 674 N N . GLU A 1 84 ? -4.348 -7.527 2.464 1.00 96.75 84 GLU A N 1
ATOM 675 C CA . GLU A 1 84 ? -3.527 -8.153 3.505 1.00 96.75 84 GLU A CA 1
ATOM 676 C C . GLU A 1 84 ? -3.455 -7.314 4.793 1.0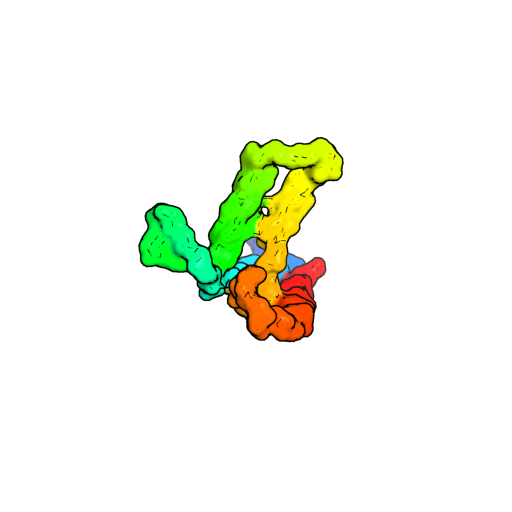0 96.75 84 GLU A C 1
ATOM 678 O O . GLU A 1 84 ? -3.100 -7.847 5.843 1.00 96.75 84 GLU A O 1
ATOM 683 N N . ILE A 1 85 ? -3.838 -6.026 4.763 1.00 97.19 85 ILE A N 1
ATOM 684 C CA . ILE A 1 85 ? -3.937 -5.182 5.971 1.00 97.19 85 ILE A CA 1
ATOM 685 C C . ILE A 1 85 ? -4.851 -5.824 7.023 1.00 97.19 85 ILE A C 1
ATOM 687 O O . ILE A 1 85 ? -4.561 -5.727 8.218 1.00 97.19 85 ILE A O 1
ATOM 691 N N . ASP A 1 86 ? -5.930 -6.476 6.581 1.00 95.88 86 ASP A N 1
ATOM 692 C CA . ASP A 1 86 ? -6.882 -7.151 7.466 1.00 95.88 86 ASP A CA 1
ATOM 693 C C . ASP A 1 86 ? -6.806 -8.676 7.355 1.00 95.88 86 ASP A C 1
ATOM 695 O O . ASP A 1 86 ? -6.976 -9.366 8.359 1.00 95.88 86 ASP A O 1
ATOM 699 N N . ALA A 1 87 ? -6.556 -9.208 6.153 1.00 92.88 87 ALA A N 1
ATOM 700 C CA . ALA A 1 87 ? -6.512 -10.650 5.909 1.00 92.88 87 ALA A CA 1
ATOM 701 C C . ALA A 1 87 ? -5.182 -11.303 6.339 1.00 92.88 87 ALA A C 1
ATOM 703 O O . ALA A 1 87 ? 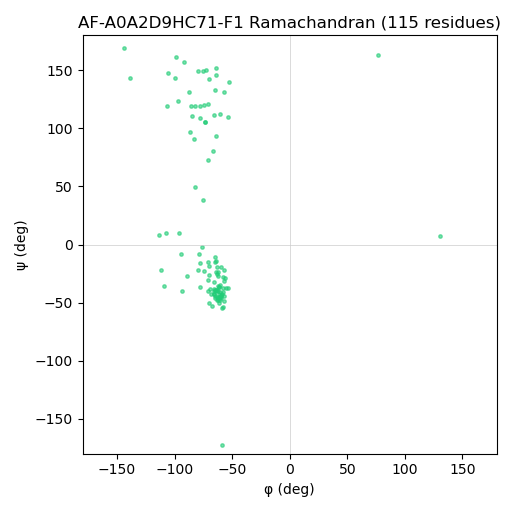-5.153 -12.502 6.614 1.00 92.88 87 ALA A O 1
ATOM 704 N N . GLY A 1 88 ? -4.103 -10.517 6.442 1.00 89.88 88 GLY A N 1
ATOM 705 C CA . GLY A 1 88 ? -2.736 -10.994 6.658 1.00 89.88 88 GLY A CA 1
ATOM 706 C C . GLY A 1 88 ? -2.080 -11.578 5.399 1.00 89.88 88 GLY A C 1
ATOM 707 O O . GLY A 1 88 ? -2.753 -11.931 4.433 1.00 89.88 88 GLY A O 1
ATOM 708 N N . ASP A 1 89 ? -0.749 -11.701 5.424 1.00 86.94 89 ASP A N 1
ATOM 709 C CA . ASP A 1 89 ? 0.021 -12.414 4.394 1.00 86.94 89 ASP A CA 1
ATOM 710 C C . ASP A 1 89 ? -0.169 -13.922 4.580 1.00 86.94 89 ASP A C 1
ATOM 712 O O . ASP A 1 89 ? 0.182 -14.476 5.627 1.00 86.94 89 ASP A O 1
ATOM 716 N N . THR A 1 90 ? -0.703 -14.603 3.564 1.00 80.38 90 THR A N 1
ATOM 717 C CA . THR A 1 90 ? -0.697 -16.067 3.550 1.00 80.38 90 THR A CA 1
ATOM 718 C C . THR A 1 90 ? 0.316 -16.578 2.546 1.00 80.38 90 THR A C 1
ATOM 720 O O . THR A 1 90 ? 0.174 -16.368 1.341 1.00 80.38 90 THR A O 1
ATOM 723 N N . PHE A 1 91 ? 1.295 -17.333 3.040 1.00 75.25 91 PHE A N 1
ATOM 724 C CA . PHE A 1 91 ? 2.395 -17.826 2.227 1.00 75.25 91 PHE A CA 1
ATOM 725 C C . PHE A 1 91 ? 1.903 -18.650 1.026 1.00 75.25 91 PHE A C 1
ATOM 727 O O . PHE A 1 91 ? 1.074 -19.549 1.158 1.00 75.25 91 PHE A O 1
ATOM 734 N N . ALA A 1 92 ? 2.429 -18.344 -0.163 1.00 67.12 92 ALA A N 1
ATOM 735 C CA . ALA A 1 92 ? 1.950 -18.903 -1.430 1.00 67.12 92 ALA A CA 1
ATOM 736 C C . ALA A 1 92 ? 2.105 -20.432 -1.557 1.00 67.12 92 ALA A C 1
ATOM 738 O O . ALA A 1 92 ? 1.432 -21.033 -2.388 1.00 67.12 92 ALA A O 1
ATOM 739 N N . TYR A 1 93 ? 2.977 -21.046 -0.751 1.00 64.31 93 TYR A N 1
ATOM 740 C CA . TYR A 1 93 ? 3.258 -22.489 -0.760 1.00 64.31 93 TYR A CA 1
ATOM 741 C C . TYR A 1 93 ? 2.688 -23.227 0.459 1.00 64.31 93 TYR A C 1
ATOM 743 O O . TYR A 1 93 ? 3.051 -24.375 0.707 1.00 64.31 93 TYR A O 1
ATOM 751 N N . ASP A 1 94 ? 1.853 -22.560 1.255 1.00 66.94 94 ASP A N 1
ATOM 752 C CA . ASP A 1 94 ? 1.178 -23.181 2.389 1.00 66.94 94 ASP A CA 1
ATOM 753 C C . ASP A 1 94 ? -0.089 -23.908 1.909 1.00 66.94 94 ASP A C 1
ATOM 755 O O . ASP A 1 94 ? -1.164 -23.312 1.809 1.00 66.94 94 ASP A O 1
ATOM 759 N N . GLU A 1 95 ? 0.059 -25.196 1.575 1.00 58.31 95 GLU A N 1
ATOM 760 C CA . GLU A 1 95 ? -1.040 -26.036 1.078 1.00 58.31 95 GLU A CA 1
ATOM 761 C C . GLU A 1 95 ? -2.167 -26.233 2.113 1.00 58.31 95 GLU A C 1
ATOM 763 O O . GLU A 1 95 ? -3.320 -26.429 1.729 1.00 58.31 95 GLU A O 1
ATOM 768 N N . GLU A 1 96 ? -1.868 -26.123 3.414 1.00 60.91 96 GLU A N 1
ATOM 769 C CA . GLU A 1 96 ? -2.846 -26.228 4.510 1.00 60.91 96 GLU A CA 1
ATOM 770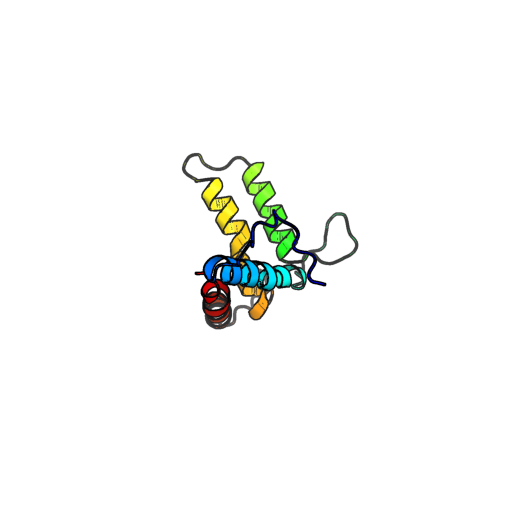 C C . GLU A 1 96 ? -3.472 -24.864 4.864 1.00 60.91 96 GLU A C 1
ATOM 772 O O . GLU A 1 96 ? -4.627 -24.801 5.289 1.00 60.91 96 GLU A O 1
ATOM 777 N N . GLY A 1 97 ? -2.756 -23.761 4.612 1.00 55.84 97 GLY A N 1
ATOM 778 C CA . GLY A 1 97 ? -3.225 -22.375 4.739 1.00 55.84 97 GLY A CA 1
ATOM 779 C C . GLY A 1 97 ? -4.146 -21.890 3.607 1.00 55.84 97 GLY A C 1
ATOM 780 O O . GLY A 1 97 ? -4.668 -20.774 3.663 1.00 55.84 97 GLY A O 1
ATOM 781 N N . HIS A 1 98 ? -4.409 -22.715 2.589 1.00 54.47 98 HIS A N 1
ATOM 782 C CA . HIS A 1 98 ? -5.433 -22.486 1.558 1.00 54.47 98 HIS A CA 1
ATOM 783 C C . HIS A 1 98 ? -6.867 -22.742 2.061 1.00 54.47 98 HIS A C 1
ATOM 785 O O . HIS A 1 98 ? -7.712 -23.259 1.328 1.00 54.47 98 HIS A O 1
ATOM 791 N N . GLY A 1 99 ? -7.165 -22.372 3.310 1.00 63.22 99 GLY A N 1
ATOM 792 C CA . GLY A 1 99 ? -8.545 -22.220 3.768 1.00 63.22 99 GLY A CA 1
ATOM 793 C C . GLY A 1 99 ? -9.302 -21.173 2.936 1.00 63.22 99 GLY A C 1
ATOM 794 O O . GLY A 1 99 ? -8.796 -20.659 1.939 1.00 63.22 99 GLY A O 1
ATOM 795 N N . ASP A 1 100 ? -10.525 -20.831 3.342 1.00 71.31 100 ASP A N 1
ATOM 796 C CA . ASP A 1 100 ? -11.332 -19.808 2.662 1.00 71.31 100 ASP A CA 1
ATOM 797 C C . ASP A 1 100 ? -10.696 -18.409 2.816 1.00 71.31 100 ASP A C 1
ATOM 799 O O . ASP A 1 100 ? -11.070 -17.640 3.696 1.00 71.31 100 ASP A O 1
ATOM 803 N N . LYS A 1 101 ? -9.682 -18.106 1.989 1.00 79.75 101 LYS A N 1
ATOM 804 C CA . LYS A 1 101 ? -9.015 -16.795 1.873 1.00 79.75 101 LYS A CA 1
ATOM 805 C C . LYS A 1 101 ? -9.922 -15.755 1.233 1.00 79.75 101 LYS A C 1
ATOM 807 O O . LYS A 1 101 ? -9.797 -14.564 1.498 1.00 79.75 101 LYS A O 1
ATOM 812 N N . LEU A 1 102 ? -10.865 -16.217 0.416 1.00 86.19 102 LEU A N 1
ATOM 813 C CA . LEU A 1 102 ? -11.743 -15.347 -0.341 1.00 86.19 102 LEU A CA 1
ATOM 814 C C . LEU A 1 102 ? -12.618 -14.512 0.593 1.00 86.19 102 LEU A C 1
ATOM 816 O O . LEU A 1 102 ? -12.737 -13.309 0.387 1.00 86.19 102 LEU A O 1
ATOM 820 N N . ALA A 1 103 ? -13.206 -15.119 1.626 1.00 90.69 103 ALA A N 1
ATOM 821 C CA . ALA A 1 103 ? -14.045 -14.403 2.583 1.00 90.69 103 ALA A CA 1
ATOM 822 C C . ALA A 1 103 ? -13.317 -13.249 3.322 1.00 90.69 103 ALA A C 1
ATOM 824 O O . ALA A 1 103 ? -13.814 -12.119 3.256 1.00 90.69 103 ALA A O 1
ATOM 825 N N . PRO A 1 104 ? -12.163 -13.459 3.996 1.00 91.56 104 PRO A N 1
ATOM 826 C CA . PRO A 1 104 ? -11.442 -12.381 4.672 1.00 91.56 104 PRO A CA 1
ATOM 827 C C . PRO A 1 104 ? -10.886 -11.337 3.697 1.00 91.56 104 PRO A C 1
ATOM 829 O O . PRO A 1 104 ? -11.001 -10.146 3.980 1.00 91.56 104 PRO A O 1
ATOM 832 N N . GLU A 1 105 ? -10.357 -11.735 2.535 1.00 93.94 105 GLU A N 1
ATOM 833 C CA . GLU A 1 105 ? -9.874 -10.783 1.523 1.00 93.94 105 GLU A CA 1
ATOM 834 C C . GLU A 1 105 ? -11.014 -9.933 0.944 1.00 93.94 105 GLU A C 1
ATOM 836 O O . GLU A 1 105 ? -10.858 -8.727 0.756 1.00 93.94 105 GLU A O 1
ATOM 841 N N . THR A 1 106 ? -12.189 -10.531 0.716 1.00 94.44 106 THR A N 1
ATOM 842 C CA . THR A 1 106 ? -13.378 -9.808 0.237 1.00 94.44 106 THR A CA 1
ATOM 843 C C . THR A 1 106 ? -13.848 -8.793 1.275 1.00 94.44 106 THR A C 1
ATOM 845 O O . THR A 1 106 ? -14.073 -7.633 0.934 1.00 94.44 106 THR A O 1
ATOM 848 N N . ALA A 1 107 ? -13.931 -9.183 2.551 1.00 96.38 107 ALA A N 1
ATOM 849 C CA . ALA A 1 107 ? -14.308 -8.270 3.630 1.00 96.38 107 ALA A CA 1
ATOM 850 C C . ALA A 1 107 ? -13.299 -7.115 3.792 1.00 96.38 107 ALA A C 1
ATOM 852 O O . ALA A 1 107 ? -13.693 -5.962 3.985 1.00 96.38 107 ALA A O 1
ATOM 853 N N . ALA A 1 108 ? -12.000 -7.407 3.665 1.00 97.06 108 ALA A N 1
ATOM 854 C CA . ALA A 1 108 ? -10.942 -6.401 3.676 1.00 97.06 108 ALA A CA 1
ATOM 855 C C . ALA A 1 108 ? -11.089 -5.420 2.503 1.00 97.06 108 ALA A C 1
ATOM 857 O O . ALA A 1 108 ? -11.031 -4.204 2.692 1.00 97.06 108 ALA A O 1
ATOM 858 N N . ALA A 1 109 ? -11.340 -5.935 1.295 1.00 96.94 109 ALA A N 1
ATOM 859 C CA . ALA A 1 109 ? -11.550 -5.125 0.101 1.00 96.94 109 ALA A CA 1
ATOM 860 C C . ALA A 1 109 ? -12.766 -4.199 0.249 1.00 96.94 109 ALA A C 1
ATOM 862 O O . ALA A 1 109 ? -12.655 -2.998 -0.004 1.00 96.94 109 ALA A O 1
ATOM 863 N N . GLU A 1 110 ? -13.907 -4.729 0.700 1.00 97.69 110 GLU A N 1
ATOM 864 C CA . GLU A 1 110 ? -15.126 -3.948 0.935 1.00 97.69 110 GLU A CA 1
ATOM 865 C C . GLU A 1 110 ? -14.881 -2.802 1.922 1.00 97.69 110 GLU A C 1
ATOM 867 O O . GLU A 1 110 ? -15.279 -1.664 1.663 1.00 97.69 110 GLU A O 1
ATOM 872 N N . ARG A 1 111 ? -14.169 -3.071 3.025 1.00 98.00 111 ARG A N 1
ATOM 873 C CA . ARG A 1 111 ? -13.839 -2.052 4.026 1.00 98.00 111 ARG A CA 1
ATOM 874 C C . ARG A 1 111 ? -12.873 -1.003 3.482 1.00 98.00 111 ARG A C 1
ATOM 876 O O . ARG A 1 111 ? -13.145 0.188 3.612 1.00 98.00 111 ARG A O 1
ATOM 883 N N . LEU A 1 112 ? -11.740 -1.428 2.922 1.00 97.44 112 LEU A N 1
ATOM 884 C CA . LEU A 1 112 ? -10.644 -0.542 2.520 1.00 97.44 112 LEU A CA 1
ATOM 885 C C . LEU A 1 112 ? -11.020 0.311 1.312 1.00 97.44 112 LEU A C 1
ATOM 887 O O . LEU A 1 112 ? -10.868 1.532 1.345 1.00 97.44 112 LEU A O 1
ATOM 891 N N . PHE A 1 113 ? -11.544 -0.305 0.250 1.00 97.00 113 PHE A N 1
ATOM 892 C CA . PHE A 1 113 ? -11.937 0.435 -0.949 1.00 97.00 113 PHE A CA 1
ATOM 893 C C . PHE A 1 113 ? -13.233 1.221 -0.736 1.00 97.00 113 PHE A C 1
ATOM 895 O O . PHE A 1 113 ? -13.419 2.251 -1.380 1.00 97.00 113 PHE A O 1
ATOM 902 N N . GLY A 1 114 ? -14.071 0.820 0.227 1.00 96.88 114 GLY A N 1
ATOM 903 C CA . GLY A 1 114 ? -15.223 1.599 0.685 1.00 96.88 114 GLY A CA 1
ATOM 904 C C . GLY A 1 114 ? -14.869 2.932 1.362 1.00 96.88 114 GLY A C 1
ATOM 905 O O . GLY A 1 114 ? -15.761 3.750 1.576 1.00 96.88 114 GLY A O 1
ATOM 906 N N . LEU A 1 115 ? -13.591 3.187 1.684 1.00 95.50 115 LEU A N 1
ATOM 907 C CA . LEU A 1 115 ? -13.128 4.488 2.191 1.00 95.50 115 LEU A CA 1
ATOM 908 C C . LEU A 1 115 ? -12.974 5.550 1.091 1.00 95.50 115 LEU A C 1
ATOM 910 O O . LEU A 1 115 ? -12.822 6.732 1.411 1.00 95.50 115 LEU A O 1
ATOM 914 N N . LEU A 1 116 ? -12.942 5.143 -0.181 1.00 94.88 116 LEU A N 1
ATOM 915 C CA . LEU A 1 116 ? -12.783 6.053 -1.314 1.00 94.88 116 LEU A CA 1
ATOM 916 C C . LEU A 1 116 ? -14.113 6.756 -1.674 1.00 94.88 116 LEU A C 1
ATOM 918 O O . LEU A 1 116 ? -15.179 6.173 -1.481 1.00 94.88 116 LEU A O 1
ATOM 922 N N . PRO A 1 117 ? -14.052 7.995 -2.206 1.00 92.75 117 PRO A N 1
ATOM 923 C CA . PRO A 1 117 ? -15.219 8.793 -2.604 1.00 92.75 117 PRO A CA 1
ATOM 924 C C . PRO A 1 117 ? -15.855 8.395 -3.938 1.00 92.75 117 PRO A C 1
ATOM 926 O O . PRO A 1 117 ? -15.120 7.903 -4.827 1.00 92.75 117 PRO A O 1
#

pLDDT: mean 88.47, std 16.41, range [36.97, 98.38]

Secondary structure (DSSP, 8-state):
-----TT-------HHHHHHHHHHHHHGGGGG-EEEEEPTTSSSEEEHHHHHHHHHHHHHHS---TTS-HHHHHHHHHHTTTTHHHH----TT-SSS-SS-HHHHHHHHHHHHTT--